Protein AF-A0A1H3L9K5-F1 (afdb_monomer_lite)

Organism: NCBI:txid415015

Foldseek 3Di:
DDPVVVVVVVVVVVVVVVVVVLVVVLVVVLVVLVVVQCVVQPPNRALLSSLVSLLVQLVVLLVVLVVLVVVLVVLVVVCVVCVPPDDPVVSVVSSVVSPVSSVSSNVSSVVSNVSSVVSVVVRVVD

Radius of gyration: 19.98 Å; chains: 1; bounding box: 58×25×57 Å

Secondary structure (DSSP, 8-state):
--HHHHHHHHHHHHHHHHHHHHHHHHHHHHHHHHHHHHHHHGGG--HHHHHHHHHHHHHHHHHHHHHHHHHHHHHHHHHHH-GGGS-HHHHHHHHHHHHHHHHHHHHHHHHHHHHHHHHHHHHHH-

Structure (mmCIF, N/CA/C/O backbone):
data_AF-A0A1H3L9K5-F1
#
_entry.id   AF-A0A1H3L9K5-F1
#
loop_
_atom_site.group_PDB
_atom_site.id
_atom_site.type_symbol
_atom_site.label_atom_id
_atom_site.label_alt_id
_atom_site.label_comp_id
_atom_site.label_asym_id
_atom_site.label_entity_id
_atom_site.label_seq_id
_atom_site.pdbx_PDB_ins_code
_atom_site.Cartn_x
_atom_site.Cartn_y
_atom_site.Cartn_z
_atom_site.occupancy
_atom_site.B_iso_or_equiv
_atom_site.auth_seq_id
_atom_site.auth_comp_id
_atom_site.auth_asym_id
_atom_site.auth_atom_id
_atom_site.pdbx_PDB_model_num
ATOM 1 N N . MET A 1 1 ? 40.902 -0.067 4.373 1.00 57.34 1 MET A N 1
ATOM 2 C CA 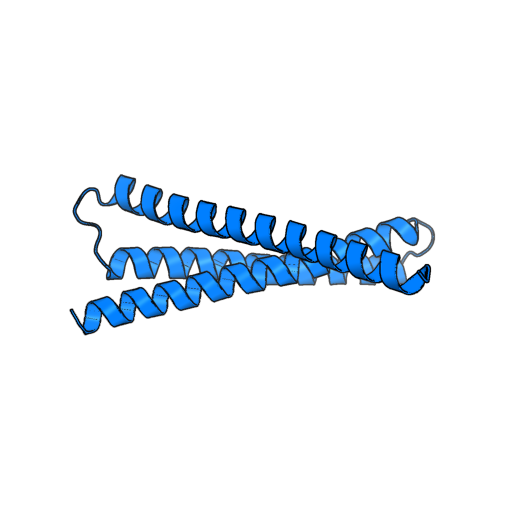. MET A 1 1 ? 39.437 -0.314 4.403 1.00 57.34 1 MET A CA 1
ATOM 3 C C . MET A 1 1 ? 38.935 -0.633 2.988 1.00 57.34 1 MET A C 1
ATOM 5 O O . MET A 1 1 ? 38.989 0.232 2.116 1.00 57.34 1 MET A O 1
ATOM 9 N N . SER A 1 2 ? 38.549 -1.889 2.729 1.00 61.12 2 SER A N 1
ATOM 10 C CA . SER A 1 2 ? 38.260 -2.422 1.379 1.00 61.12 2 SER A CA 1
ATOM 11 C C . SER A 1 2 ? 37.052 -1.745 0.708 1.00 61.12 2 SER A C 1
ATOM 13 O O . SER A 1 2 ? 36.038 -1.498 1.365 1.00 61.12 2 SER A O 1
ATOM 15 N N . LYS A 1 3 ? 37.125 -1.491 -0.614 1.00 63.03 3 LYS A N 1
ATOM 16 C CA . LYS A 1 3 ? 36.025 -0.946 -1.450 1.00 63.03 3 LYS A CA 1
ATOM 17 C C . LYS A 1 3 ? 34.693 -1.692 -1.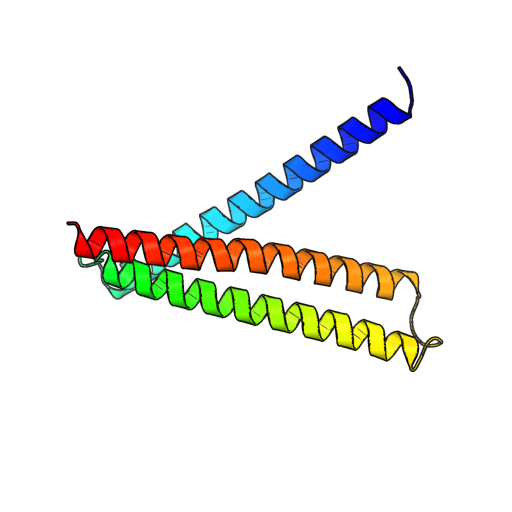239 1.00 63.03 3 LYS A C 1
ATOM 19 O O . LYS A 1 3 ? 33.633 -1.074 -1.296 1.00 63.03 3 LYS A O 1
ATOM 24 N N . LYS A 1 4 ? 34.746 -2.991 -0.916 1.00 63.75 4 LYS A N 1
ATOM 25 C CA . LYS A 1 4 ? 33.575 -3.836 -0.629 1.00 63.75 4 LYS A CA 1
ATOM 26 C C . LYS A 1 4 ? 32.817 -3.409 0.640 1.00 63.75 4 LYS A C 1
ATOM 28 O O . LYS A 1 4 ? 31.591 -3.434 0.643 1.00 63.75 4 LYS A O 1
ATOM 33 N N . HIS A 1 5 ? 33.519 -2.957 1.684 1.00 64.12 5 HIS A N 1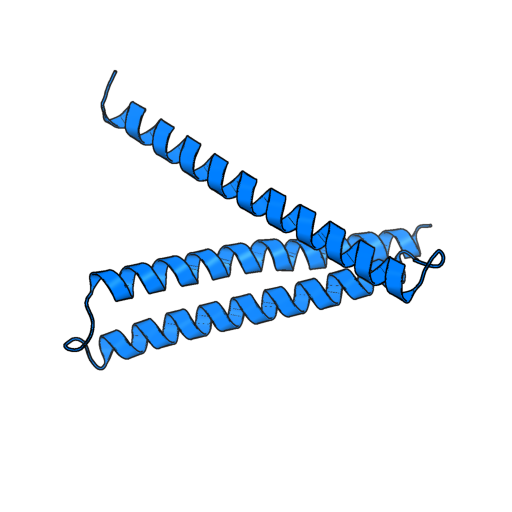
ATOM 34 C CA . HIS A 1 5 ? 32.901 -2.526 2.946 1.00 64.12 5 HIS A CA 1
ATOM 35 C C . HIS A 1 5 ? 32.206 -1.161 2.810 1.00 64.12 5 HIS A C 1
ATOM 37 O O . HIS A 1 5 ? 31.082 -0.992 3.276 1.00 64.12 5 HIS A O 1
ATOM 43 N N . ARG A 1 6 ? 32.824 -0.210 2.091 1.00 64.00 6 ARG A N 1
ATOM 44 C CA . ARG A 1 6 ? 32.224 1.111 1.804 1.00 64.00 6 ARG A CA 1
ATOM 45 C C . ARG A 1 6 ? 30.943 1.001 0.970 1.00 64.00 6 ARG A C 1
ATOM 47 O O . ARG A 1 6 ? 29.952 1.673 1.250 1.00 64.00 6 ARG A O 1
ATOM 54 N N . ASN A 1 7 ? 30.943 0.116 -0.027 1.00 69.81 7 ASN A N 1
ATOM 55 C CA . ASN A 1 7 ? 29.768 -0.105 -0.868 1.00 69.81 7 ASN A CA 1
ATOM 56 C C . ASN A 1 7 ? 28.591 -0.697 -0.064 1.00 69.81 7 ASN A C 1
ATOM 58 O O . ASN A 1 7 ? 27.448 -0.270 -0.213 1.00 69.81 7 ASN A O 1
ATOM 62 N N . ASN A 1 8 ? 28.874 -1.617 0.865 1.00 72.81 8 ASN A N 1
ATOM 63 C CA . ASN A 1 8 ? 27.843 -2.247 1.692 1.00 72.81 8 ASN A CA 1
ATOM 64 C C . ASN A 1 8 ? 27.177 -1.256 2.670 1.00 72.81 8 ASN A C 1
ATOM 66 O O . ASN A 1 8 ? 25.960 -1.286 2.860 1.00 72.81 8 ASN A O 1
ATOM 70 N N . GLU A 1 9 ? 27.943 -0.322 3.239 1.00 74.31 9 GLU A N 1
ATOM 71 C CA . GLU A 1 9 ? 27.392 0.745 4.090 1.00 74.31 9 GLU A CA 1
ATOM 72 C C . GLU A 1 9 ? 26.528 1.736 3.310 1.00 74.31 9 GLU A C 1
ATOM 74 O O . GLU A 1 9 ? 25.474 2.162 3.790 1.00 74.31 9 GLU A O 1
ATOM 79 N N . THR A 1 10 ? 26.915 2.037 2.071 1.00 74.69 10 THR A N 1
ATOM 80 C CA . THR A 1 10 ? 26.163 2.951 1.202 1.00 74.69 10 THR A CA 1
ATOM 81 C C . THR A 1 10 ? 24.812 2.340 0.815 1.00 74.69 10 THR A C 1
ATOM 83 O O . THR A 1 10 ? 23.778 3.007 0.893 1.00 74.69 10 THR A O 1
ATOM 86 N N . ILE A 1 11 ? 24.781 1.037 0.507 1.00 75.62 11 ILE A N 1
ATOM 87 C CA . ILE A 1 11 ? 23.541 0.283 0.254 1.00 75.62 11 ILE A CA 1
ATOM 88 C C . ILE A 1 11 ? 22.651 0.248 1.508 1.00 75.62 11 ILE A C 1
ATOM 90 O O . ILE A 1 11 ? 21.433 0.430 1.410 1.00 75.62 11 ILE A O 1
ATOM 94 N N . LYS A 1 12 ? 23.233 0.051 2.699 1.00 75.62 12 LYS A N 1
ATOM 95 C CA . LYS A 1 12 ? 22.493 0.032 3.973 1.00 75.62 12 LYS A CA 1
ATOM 96 C C . LYS A 1 12 ? 21.849 1.390 4.274 1.00 75.62 12 LYS A C 1
ATOM 98 O O . LYS A 1 12 ? 20.672 1.441 4.639 1.00 75.62 12 LYS A O 1
ATOM 103 N N . LEU A 1 13 ? 22.578 2.484 4.058 1.00 78.06 13 LEU A N 1
ATOM 104 C CA . LEU A 1 13 ? 22.065 3.850 4.198 1.00 78.06 13 LEU A CA 1
ATOM 105 C C . LEU A 1 13 ? 20.939 4.147 3.201 1.00 78.06 13 LEU A C 1
ATOM 107 O O . LEU A 1 13 ? 19.921 4.724 3.587 1.00 78.06 13 LEU A O 1
ATOM 111 N N . LEU A 1 14 ? 21.078 3.714 1.945 1.00 79.25 14 LEU A N 1
ATOM 112 C CA . LEU A 1 14 ? 20.048 3.892 0.920 1.00 79.25 14 LEU A CA 1
ATOM 113 C C . LEU A 1 14 ? 18.747 3.165 1.293 1.00 79.25 14 LEU A C 1
ATOM 115 O O . LEU A 1 14 ? 17.672 3.764 1.253 1.00 79.25 14 LEU A O 1
ATOM 119 N N . ARG A 1 15 ? 18.840 1.902 1.735 1.00 79.00 15 ARG A N 1
ATOM 120 C CA . ARG A 1 15 ? 17.682 1.130 2.223 1.00 79.00 15 ARG A CA 1
ATOM 121 C C . ARG A 1 15 ? 17.004 1.815 3.406 1.00 79.00 15 ARG A C 1
ATOM 123 O O . ARG A 1 15 ? 15.781 1.923 3.418 1.00 79.00 15 ARG A O 1
ATOM 130 N N . LYS A 1 16 ? 17.782 2.329 4.365 1.00 81.88 16 LYS A N 1
ATOM 131 C CA . LYS A 1 16 ? 17.248 3.057 5.526 1.00 81.88 16 LYS A CA 1
ATOM 132 C C . LYS A 1 16 ? 16.488 4.317 5.101 1.00 81.88 16 LYS A C 1
ATOM 134 O O . LYS A 1 16 ? 15.376 4.533 5.569 1.00 81.88 16 LYS A O 1
ATOM 139 N N . LYS A 1 17 ? 17.034 5.108 4.169 1.00 83.12 17 LYS A N 1
ATOM 140 C CA . LYS A 1 17 ? 16.349 6.293 3.617 1.00 83.12 17 LYS A CA 1
ATOM 141 C C . LYS A 1 17 ? 15.026 5.932 2.937 1.00 83.12 17 LYS A C 1
ATOM 143 O O . LYS A 1 17 ? 14.038 6.633 3.129 1.00 83.12 17 LYS A O 1
ATOM 148 N N . ILE A 1 18 ? 14.994 4.842 2.169 1.00 83.94 18 ILE A N 1
ATOM 149 C CA . ILE A 1 18 ? 13.772 4.363 1.505 1.00 83.94 18 ILE A CA 1
ATOM 150 C C . ILE A 1 18 ? 12.721 3.935 2.537 1.00 83.94 18 ILE A C 1
ATOM 152 O O . ILE A 1 18 ? 11.570 4.347 2.430 1.00 83.94 18 ILE A O 1
ATOM 156 N N . LEU A 1 19 ? 13.115 3.172 3.560 1.00 82.31 19 LEU A N 1
ATOM 157 C CA . LEU A 1 19 ? 12.208 2.748 4.632 1.00 82.31 19 LEU A CA 1
ATOM 158 C C . LEU A 1 19 ? 11.610 3.939 5.388 1.00 82.31 19 LEU A C 1
ATOM 160 O O . LEU A 1 19 ? 10.408 3.956 5.627 1.00 82.31 19 LEU A O 1
ATOM 164 N N . ILE A 1 20 ? 12.419 4.957 5.699 1.00 85.06 20 ILE A N 1
ATOM 165 C CA . ILE A 1 20 ? 11.939 6.187 6.348 1.00 85.06 20 ILE A CA 1
ATOM 166 C C . ILE A 1 20 ? 10.887 6.882 5.478 1.00 85.06 20 ILE A C 1
ATOM 168 O O . ILE A 1 20 ? 9.837 7.265 5.983 1.00 85.06 20 ILE A O 1
ATOM 172 N N . LYS A 1 21 ? 11.121 7.002 4.165 1.00 83.88 21 LYS A N 1
ATOM 173 C CA . LYS A 1 21 ? 10.133 7.594 3.251 1.00 83.88 21 LYS A CA 1
ATOM 174 C C . LYS A 1 21 ? 8.821 6.808 3.241 1.00 83.88 21 LYS A C 1
ATOM 176 O O . LYS A 1 21 ? 7.760 7.416 3.312 1.00 83.88 21 LYS A O 1
ATOM 181 N N . ILE A 1 22 ? 8.888 5.476 3.195 1.00 81.94 22 ILE A N 1
ATOM 182 C CA . ILE A 1 22 ? 7.695 4.616 3.244 1.00 81.94 22 ILE A CA 1
ATOM 183 C C . ILE A 1 22 ? 6.946 4.803 4.570 1.00 81.94 22 ILE A C 1
ATOM 185 O O . ILE A 1 22 ? 5.723 4.927 4.565 1.00 81.94 22 ILE A O 1
ATOM 189 N N . ALA A 1 23 ? 7.662 4.882 5.694 1.00 81.12 23 ALA A N 1
ATOM 190 C CA . ALA A 1 23 ? 7.064 5.115 7.006 1.00 81.12 23 ALA A CA 1
ATOM 191 C C . ALA A 1 23 ? 6.354 6.476 7.083 1.00 81.12 23 ALA A C 1
ATOM 193 O O . ALA A 1 23 ? 5.218 6.536 7.542 1.00 81.12 23 ALA A O 1
ATOM 194 N N . ILE A 1 24 ? 6.972 7.546 6.567 1.00 87.50 24 ILE A N 1
ATOM 195 C CA . ILE A 1 24 ? 6.359 8.884 6.503 1.00 87.50 24 ILE A CA 1
ATOM 196 C C . ILE A 1 24 ? 5.080 8.857 5.658 1.00 87.50 24 ILE A C 1
ATOM 198 O O . ILE A 1 24 ? 4.057 9.380 6.086 1.00 87.50 24 ILE A O 1
ATOM 202 N N . VAL A 1 25 ? 5.109 8.212 4.486 1.00 84.50 25 VAL A N 1
ATOM 203 C CA . VAL A 1 25 ? 3.919 8.071 3.626 1.00 84.50 25 VAL A CA 1
ATOM 204 C C . VAL A 1 25 ? 2.817 7.280 4.333 1.00 84.50 25 VAL A C 1
ATOM 206 O O . VAL A 1 25 ? 1.647 7.642 4.248 1.00 84.50 25 VAL A O 1
ATOM 209 N N . THR A 1 26 ? 3.183 6.230 5.066 1.00 82.69 26 THR A N 1
ATOM 210 C CA . THR A 1 26 ? 2.226 5.415 5.827 1.00 82.69 26 THR A CA 1
ATOM 211 C C . THR A 1 26 ? 1.593 6.223 6.962 1.00 82.69 26 THR A C 1
ATOM 213 O O . THR A 1 26 ? 0.376 6.208 7.112 1.00 82.69 26 THR A O 1
ATOM 216 N N . LEU A 1 27 ? 2.392 6.988 7.714 1.00 86.50 27 LEU A N 1
ATOM 217 C CA . LEU A 1 27 ? 1.906 7.901 8.755 1.00 86.50 27 LEU A CA 1
ATOM 218 C C . LEU A 1 27 ? 0.982 8.982 8.186 1.00 86.50 27 LEU A C 1
ATOM 220 O O . LEU A 1 27 ? -0.057 9.270 8.774 1.00 86.50 27 LEU A O 1
ATOM 224 N N . ALA A 1 28 ? 1.326 9.547 7.027 1.00 87.75 28 ALA A N 1
ATOM 225 C CA . ALA A 1 28 ? 0.479 10.520 6.348 1.00 87.75 28 ALA A CA 1
ATOM 226 C C . ALA A 1 28 ? -0.872 9.908 5.940 1.00 87.75 28 ALA A C 1
ATOM 228 O O . ALA A 1 28 ? -1.909 10.522 6.175 1.00 87.75 28 ALA A O 1
ATOM 229 N N . LEU A 1 29 ? -0.880 8.686 5.394 1.00 85.06 29 LEU A N 1
ATOM 230 C CA . LEU A 1 29 ? -2.114 7.966 5.052 1.00 85.06 29 LEU A CA 1
ATOM 231 C C . LEU A 1 29 ? -2.999 7.720 6.276 1.00 85.06 29 LEU A C 1
ATOM 233 O O . LEU A 1 29 ? -4.197 7.983 6.214 1.00 85.06 29 LEU A O 1
ATOM 237 N N . ILE A 1 30 ? -2.409 7.277 7.388 1.00 85.44 30 ILE A N 1
ATOM 238 C CA . ILE A 1 30 ? -3.112 7.109 8.667 1.00 85.44 30 ILE A CA 1
ATOM 239 C C . ILE A 1 30 ? -3.754 8.440 9.090 1.00 85.44 30 ILE A C 1
ATOM 241 O O . ILE A 1 30 ? -4.951 8.489 9.372 1.00 85.44 30 ILE A O 1
ATOM 245 N N . GLY A 1 31 ? -2.995 9.539 9.058 1.00 84.50 31 GLY A N 1
ATOM 246 C CA . GLY A 1 31 ? -3.512 10.872 9.380 1.00 84.50 31 GLY A CA 1
ATOM 247 C C . GLY A 1 31 ? -4.678 11.305 8.484 1.00 84.50 31 GLY A C 1
ATOM 248 O O . GLY A 1 31 ? -5.665 11.839 8.985 1.00 84.50 31 GLY A O 1
ATOM 249 N N . ILE A 1 32 ? -4.607 11.027 7.178 1.00 88.81 32 ILE A N 1
ATOM 250 C CA . ILE A 1 32 ? -5.685 11.334 6.225 1.00 88.81 32 ILE A CA 1
ATOM 251 C C . ILE A 1 32 ? -6.946 10.528 6.547 1.00 88.81 32 ILE A C 1
ATOM 253 O O . ILE A 1 32 ? -8.035 11.096 6.549 1.00 88.81 32 ILE A O 1
ATOM 257 N N . VAL A 1 33 ? -6.822 9.235 6.855 1.00 86.75 33 VAL A N 1
ATOM 258 C CA . VAL A 1 33 ? -7.970 8.391 7.226 1.00 86.75 33 VAL A CA 1
ATOM 259 C C . VAL A 1 33 ? -8.676 8.941 8.464 1.00 86.75 33 VAL A C 1
ATOM 261 O O . VAL A 1 33 ? -9.896 9.108 8.450 1.00 86.75 33 VAL A O 1
ATOM 264 N N . PHE A 1 34 ? -7.915 9.299 9.501 1.00 84.56 34 PHE A N 1
ATOM 265 C CA . PHE A 1 34 ? -8.467 9.937 10.698 1.00 84.56 34 PHE A CA 1
ATOM 266 C C . PHE A 1 34 ? -9.140 11.274 10.389 1.00 84.56 34 PHE A C 1
ATOM 268 O O . PHE A 1 34 ? -10.243 11.524 10.870 1.00 84.56 34 PHE A O 1
ATOM 275 N N . LEU A 1 35 ? -8.508 12.118 9.570 1.00 88.12 35 LEU A N 1
ATOM 276 C CA . LEU A 1 35 ? -9.062 13.412 9.183 1.00 88.12 35 LEU A CA 1
ATOM 277 C C . LEU A 1 35 ? -10.394 13.246 8.439 1.00 88.12 35 LEU A C 1
ATOM 279 O O . LEU A 1 35 ? -11.363 13.926 8.761 1.00 88.12 35 LEU A O 1
ATOM 283 N N . VAL A 1 36 ? -10.467 12.319 7.481 1.00 88.62 36 VAL A N 1
ATOM 284 C CA . VAL A 1 36 ? -11.691 12.031 6.717 1.00 88.62 36 VAL A CA 1
ATOM 285 C C . VAL A 1 36 ? -12.797 11.510 7.634 1.00 88.62 36 VAL A C 1
ATOM 287 O O . VAL A 1 36 ? -13.930 11.992 7.558 1.00 88.62 36 VAL A O 1
ATOM 290 N N . ALA A 1 37 ? -12.476 10.577 8.534 1.00 85.81 37 ALA A N 1
ATOM 291 C CA . ALA A 1 37 ? -13.433 10.069 9.512 1.00 85.81 37 ALA A CA 1
ATOM 292 C C . ALA A 1 37 ? -13.954 11.192 10.426 1.00 85.81 37 ALA A C 1
ATOM 294 O O . ALA A 1 37 ? -15.160 11.285 10.655 1.00 85.81 37 ALA A O 1
ATOM 295 N N . PHE A 1 38 ? -13.071 12.085 10.882 1.00 86.44 38 PHE A N 1
ATOM 296 C CA . PHE A 1 38 ? -13.428 13.222 11.730 1.00 86.44 38 PHE A CA 1
ATOM 297 C C . PHE A 1 38 ? -14.273 14.270 10.996 1.00 86.44 38 PHE A C 1
ATOM 299 O O . PHE A 1 38 ? -15.252 14.754 11.552 1.00 86.44 38 PHE A O 1
ATOM 306 N N . ILE A 1 39 ? -13.959 14.596 9.739 1.00 88.50 39 ILE A N 1
ATOM 307 C CA . ILE A 1 39 ? -14.765 15.532 8.937 1.00 88.50 39 ILE A CA 1
ATOM 308 C C . ILE A 1 39 ? -16.190 14.995 8.758 1.00 88.50 39 ILE A C 1
ATOM 310 O O . ILE A 1 39 ? -17.148 15.761 8.837 1.00 88.50 39 ILE A O 1
ATOM 314 N N . LYS A 1 40 ? -16.345 13.685 8.532 1.00 87.25 40 LYS A N 1
ATOM 315 C CA . LYS A 1 40 ? -17.653 13.090 8.229 1.00 87.25 40 LYS A CA 1
ATOM 316 C C . LYS A 1 40 ? -18.487 12.759 9.471 1.00 87.25 40 LYS A C 1
ATOM 318 O O . LYS A 1 40 ? -19.705 12.879 9.421 1.00 87.25 40 LYS A O 1
ATOM 323 N N . HIS A 1 41 ? -17.854 12.327 10.562 1.00 83.44 41 HIS A N 1
ATOM 324 C CA . HIS A 1 41 ? -18.543 11.843 11.769 1.00 83.44 41 HIS A CA 1
ATOM 325 C C . HIS A 1 41 ? -18.311 12.724 13.011 1.00 83.44 41 HIS A C 1
ATOM 327 O O . HIS A 1 41 ? -18.881 12.473 14.074 1.00 83.44 41 HIS A O 1
ATOM 333 N N . GLY A 1 42 ? -17.499 13.780 12.903 1.00 81.62 42 GLY A N 1
ATOM 334 C CA . GLY A 1 42 ? -17.236 14.730 13.981 1.00 81.62 42 GLY A CA 1
ATOM 335 C C . GLY A 1 42 ? -16.656 14.059 15.227 1.00 81.62 42 GLY A C 1
ATOM 336 O O . GLY A 1 42 ? -15.697 13.297 15.160 1.00 81.62 42 GLY A O 1
ATOM 337 N N . LYS A 1 43 ? -17.259 14.332 16.390 1.00 76.56 43 LYS A N 1
ATOM 338 C CA . LYS A 1 43 ? -16.860 13.735 17.678 1.00 76.56 43 LYS A CA 1
ATOM 339 C C . LYS A 1 43 ? -17.374 12.302 17.886 1.00 76.56 43 LYS A C 1
ATOM 341 O O . LYS A 1 43 ? -17.000 11.681 18.872 1.00 76.56 43 LYS A O 1
ATOM 346 N N . GLN A 1 44 ? -18.212 11.776 16.990 1.00 80.62 44 GLN A N 1
ATOM 347 C CA . GLN A 1 44 ? -18.820 10.441 17.106 1.00 80.62 44 GLN A CA 1
ATOM 348 C C . GLN A 1 44 ? -18.005 9.350 16.390 1.00 80.62 44 GLN A C 1
ATOM 350 O O . GLN A 1 44 ? -18.543 8.318 15.995 1.00 80.62 44 GLN A O 1
ATOM 355 N N . VAL A 1 45 ? -16.703 9.569 16.188 1.00 81.12 45 VAL A N 1
ATOM 356 C CA . VAL A 1 45 ? -15.823 8.566 15.581 1.00 81.12 45 VAL A CA 1
ATOM 357 C C . VAL A 1 45 ? -15.685 7.385 16.540 1.00 81.12 45 VAL A C 1
ATOM 359 O O . VAL A 1 45 ? -15.063 7.495 17.593 1.00 81.12 45 VAL A O 1
ATOM 362 N N . SER A 1 46 ? -16.270 6.251 16.162 1.00 85.81 46 SER A N 1
ATOM 363 C CA . SER A 1 46 ? -16.134 4.986 16.879 1.00 85.81 46 SER A CA 1
ATOM 364 C C . SER A 1 46 ? -15.038 4.115 16.263 1.00 85.81 46 SER A C 1
ATOM 366 O O . SER A 1 46 ? -14.625 4.306 15.114 1.00 85.81 46 SER A O 1
ATOM 368 N N . SER A 1 47 ? -14.585 3.117 17.025 1.00 84.81 47 SER A N 1
ATOM 369 C CA . SER A 1 47 ? -13.591 2.147 16.554 1.00 84.81 47 SER A CA 1
ATOM 370 C C . SER A 1 47 ? -14.081 1.357 15.329 1.00 84.81 47 SER A C 1
ATOM 372 O O . SER A 1 47 ? -13.299 1.082 14.424 1.00 84.81 47 SER A O 1
ATOM 374 N N . VAL A 1 48 ? -15.390 1.079 15.230 1.00 88.31 48 VAL A N 1
ATOM 375 C CA . VAL A 1 48 ? -15.998 0.426 14.051 1.00 88.31 48 VAL A CA 1
ATOM 376 C C . VAL A 1 48 ? -15.834 1.282 12.801 1.00 88.31 48 VAL A C 1
ATOM 378 O O . VAL A 1 48 ? -15.368 0.796 11.777 1.00 88.31 48 VAL A O 1
ATOM 381 N N . ILE A 1 49 ? -16.146 2.577 12.903 1.00 89.19 49 ILE A N 1
ATOM 382 C CA . ILE A 1 49 ? -16.041 3.507 11.775 1.00 89.19 49 ILE A CA 1
ATOM 383 C C . ILE A 1 49 ? -14.592 3.570 11.281 1.00 89.19 49 ILE A C 1
ATOM 385 O O . ILE A 1 49 ? -14.342 3.470 10.082 1.00 89.19 49 ILE A O 1
ATOM 389 N N . LEU A 1 50 ? -13.624 3.699 12.196 1.00 87.75 50 LEU A N 1
ATOM 390 C CA . LEU A 1 50 ? -12.203 3.684 11.838 1.00 87.75 50 LEU A CA 1
ATOM 391 C C . LEU A 1 50 ? -11.808 2.372 11.161 1.00 87.75 50 LEU A C 1
ATOM 393 O O . LEU A 1 50 ? -11.123 2.412 10.139 1.00 87.75 50 LEU A O 1
ATOM 397 N N . SER A 1 51 ? -12.265 1.234 11.689 1.00 91.12 51 SER A N 1
ATOM 398 C CA . SER A 1 51 ? -12.007 -0.069 11.082 1.00 91.12 51 SER A CA 1
ATOM 399 C C . SER A 1 51 ? -12.476 -0.128 9.630 1.00 91.12 51 SER A C 1
ATOM 401 O O . SER A 1 51 ? -11.676 -0.472 8.758 1.00 91.12 51 SER A O 1
ATOM 403 N N . ASP A 1 52 ? -13.710 0.292 9.350 1.00 91.50 52 ASP A N 1
ATOM 404 C CA . ASP A 1 52 ? -14.266 0.279 7.996 1.00 91.50 52 ASP A CA 1
ATOM 405 C C . ASP A 1 52 ? -13.456 1.161 7.036 1.00 91.50 52 ASP A C 1
ATOM 407 O O . ASP A 1 52 ? -13.131 0.740 5.922 1.00 91.50 52 ASP A O 1
ATOM 411 N N . TYR A 1 53 ? -13.052 2.366 7.458 1.00 92.12 53 TYR A N 1
ATOM 412 C CA . TYR A 1 53 ? -12.214 3.228 6.617 1.00 92.12 53 TYR A CA 1
ATOM 413 C C . TYR A 1 53 ? -10.844 2.609 6.333 1.00 92.12 53 TYR A C 1
ATOM 415 O O . TYR A 1 53 ? -10.406 2.601 5.179 1.00 92.12 53 TYR A O 1
ATOM 423 N N . TYR A 1 54 ? -10.170 2.072 7.354 1.00 92.19 54 TYR A N 1
ATOM 424 C CA . TYR A 1 54 ? -8.884 1.396 7.172 1.00 92.19 54 TYR A CA 1
ATOM 425 C C . TYR A 1 54 ? -9.015 0.155 6.283 1.00 92.19 54 TYR A C 1
ATOM 427 O O . TYR A 1 54 ? -8.143 -0.091 5.445 1.00 92.19 54 TYR A O 1
ATOM 435 N N . PHE A 1 55 ? -10.119 -0.583 6.393 1.00 93.25 55 PHE A N 1
ATOM 436 C CA . PHE A 1 55 ? -10.407 -1.736 5.548 1.00 93.25 55 PHE A CA 1
ATOM 437 C C . PHE A 1 55 ? -10.575 -1.337 4.079 1.00 93.25 55 PHE A C 1
ATOM 439 O O . PHE A 1 55 ? -9.934 -1.911 3.191 1.00 93.25 55 PHE A O 1
ATOM 446 N N . VAL A 1 56 ? -11.394 -0.316 3.811 1.00 93.12 56 VAL A N 1
ATOM 447 C CA . VAL A 1 56 ? -11.643 0.191 2.455 1.00 93.12 56 VAL A CA 1
ATOM 448 C C . VAL A 1 56 ? -10.354 0.725 1.836 1.00 93.12 56 VAL A C 1
ATOM 450 O O . VAL A 1 56 ? -9.995 0.332 0.723 1.00 93.12 56 VAL A O 1
ATOM 453 N N . VAL A 1 57 ? -9.610 1.566 2.558 1.00 91.81 57 VAL A N 1
ATOM 454 C CA . VAL A 1 57 ? -8.339 2.123 2.072 1.00 91.81 57 VAL A CA 1
ATOM 455 C C . VAL A 1 57 ? -7.315 1.016 1.826 1.00 91.81 57 VAL A C 1
ATOM 457 O O . VAL A 1 57 ? -6.683 0.993 0.767 1.00 91.81 57 VAL A O 1
ATOM 460 N N . GLY A 1 58 ? -7.194 0.054 2.744 1.00 92.56 58 GLY A N 1
ATOM 461 C CA . GLY A 1 58 ? -6.330 -1.112 2.570 1.00 92.56 58 GLY A CA 1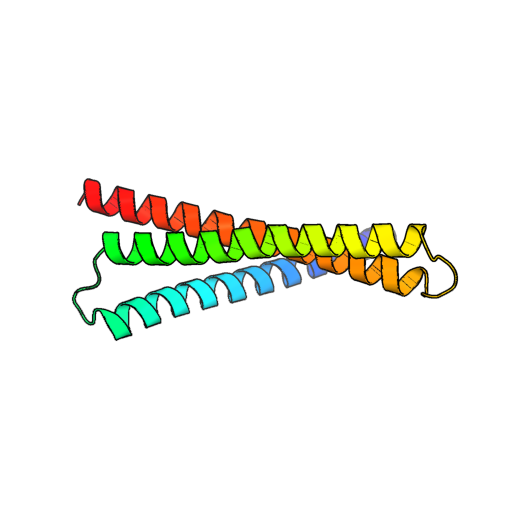
ATOM 462 C C . GLY A 1 58 ? -6.675 -1.906 1.310 1.00 92.56 58 GLY A C 1
ATOM 463 O O . GLY A 1 58 ? -5.788 -2.219 0.514 1.00 92.56 58 GLY A O 1
ATOM 464 N N . THR A 1 59 ? -7.962 -2.151 1.071 1.00 93.31 59 THR A N 1
ATOM 465 C CA . THR A 1 59 ? -8.456 -2.895 -0.098 1.00 93.31 59 THR A CA 1
ATOM 466 C C . THR A 1 59 ? -8.185 -2.160 -1.413 1.00 93.31 59 THR A C 1
ATOM 468 O O . THR A 1 59 ? -7.738 -2.777 -2.386 1.00 93.31 59 THR A O 1
ATOM 471 N N . ILE A 1 60 ? -8.381 -0.838 -1.453 1.00 93.62 60 ILE A N 1
ATOM 472 C CA . ILE A 1 60 ? -8.068 -0.009 -2.630 1.00 93.62 60 ILE A CA 1
ATOM 473 C C . ILE A 1 60 ? -6.567 -0.062 -2.936 1.00 93.62 60 ILE A C 1
ATOM 475 O O . ILE A 1 60 ? -6.171 -0.275 -4.084 1.00 93.62 60 ILE A O 1
ATOM 479 N N . ILE A 1 61 ? -5.719 0.074 -1.914 1.00 92.69 61 ILE A N 1
ATOM 480 C CA . ILE A 1 61 ? -4.260 0.029 -2.072 1.00 92.69 61 ILE A CA 1
ATOM 481 C C . ILE A 1 61 ? -3.802 -1.354 -2.562 1.00 92.69 61 ILE A C 1
ATOM 483 O O . ILE A 1 61 ? -2.976 -1.442 -3.477 1.00 92.69 61 ILE A O 1
ATOM 487 N N . LEU A 1 62 ? -4.355 -2.437 -2.006 1.00 93.31 62 LEU A N 1
ATOM 488 C CA . LEU A 1 62 ? -4.069 -3.802 -2.458 1.00 93.31 62 LEU A CA 1
ATOM 489 C C . LEU A 1 62 ? -4.501 -4.013 -3.911 1.00 93.31 62 LEU A C 1
ATOM 491 O O . LEU A 1 62 ? -3.718 -4.539 -4.704 1.00 93.31 62 LEU A O 1
ATOM 495 N N . SER A 1 63 ? -5.683 -3.532 -4.292 1.00 93.00 63 SER A N 1
ATOM 496 C CA . SER A 1 63 ? -6.164 -3.580 -5.680 1.00 93.00 63 SER A CA 1
ATOM 497 C C . SER A 1 63 ? -5.221 -2.821 -6.620 1.00 93.00 63 SER A C 1
ATOM 499 O O . SER A 1 63 ? -4.811 -3.345 -7.658 1.00 93.00 63 SER A O 1
ATOM 501 N N . GLY A 1 64 ? -4.764 -1.635 -6.209 1.00 90.81 64 GLY A N 1
ATOM 502 C CA . GLY A 1 64 ? -3.735 -0.873 -6.919 1.00 90.81 64 GLY A CA 1
ATOM 503 C C . GLY A 1 64 ? -2.421 -1.646 -7.077 1.00 90.81 64 GLY A C 1
ATOM 504 O O . GLY A 1 64 ? -1.812 -1.614 -8.146 1.00 90.81 64 GLY A O 1
ATOM 505 N N . SER A 1 65 ? -2.001 -2.406 -6.060 1.00 92.38 65 SER A N 1
ATOM 506 C CA . SER A 1 65 ? -0.799 -3.248 -6.146 1.00 92.38 65 SER A CA 1
ATOM 507 C C . SER A 1 65 ? -0.926 -4.338 -7.221 1.00 92.38 65 SER A C 1
ATOM 509 O O . SER A 1 65 ? 0.021 -4.582 -7.975 1.00 92.38 65 SER A O 1
ATOM 511 N N . VAL A 1 66 ? -2.109 -4.946 -7.357 1.00 92.31 66 VAL A N 1
ATOM 512 C CA . VAL A 1 66 ? -2.389 -5.952 -8.391 1.00 92.31 66 VAL A CA 1
ATOM 513 C C . VAL A 1 66 ? -2.333 -5.316 -9.778 1.00 92.31 66 VAL A C 1
ATOM 515 O O . VAL A 1 66 ? -1.678 -5.862 -10.668 1.00 92.31 66 VAL A O 1
ATOM 518 N N . LEU A 1 67 ? -2.922 -4.130 -9.951 1.00 91.69 67 LEU A N 1
ATOM 519 C CA . LEU A 1 67 ? -2.850 -3.384 -11.210 1.00 91.69 67 LEU A CA 1
ATOM 520 C C . LEU A 1 67 ? -1.401 -3.079 -11.607 1.00 91.69 67 LEU A C 1
ATOM 522 O O . LEU A 1 67 ? -1.011 -3.338 -12.744 1.00 91.69 67 LEU A O 1
ATOM 526 N N . MET A 1 68 ? -0.565 -2.619 -10.671 1.00 90.12 68 MET A N 1
ATOM 527 C CA . MET A 1 68 ? 0.860 -2.363 -10.936 1.00 90.12 68 MET A CA 1
ATOM 528 C C . MET A 1 68 ? 1.602 -3.623 -11.396 1.00 90.12 68 MET A C 1
ATOM 530 O O . MET A 1 68 ? 2.446 -3.562 -12.297 1.00 90.12 68 MET A O 1
ATOM 534 N N . ARG A 1 69 ? 1.256 -4.787 -10.835 1.00 89.19 69 ARG A N 1
ATOM 535 C CA . ARG A 1 69 ? 1.805 -6.077 -11.268 1.00 89.19 69 ARG A CA 1
ATOM 536 C C . ARG A 1 69 ? 1.355 -6.449 -12.681 1.00 89.19 69 ARG A C 1
ATOM 538 O O . ARG A 1 69 ? 2.181 -6.930 -13.460 1.00 89.19 69 ARG A O 1
ATOM 545 N N . ILE A 1 70 ? 0.090 -6.205 -13.022 1.00 90.75 70 ILE A N 1
ATOM 546 C CA . ILE A 1 70 ? -0.449 -6.422 -14.373 1.00 90.75 70 ILE A CA 1
ATOM 547 C C . ILE A 1 70 ? 0.267 -5.510 -15.375 1.00 90.75 70 ILE A C 1
ATOM 549 O O . ILE A 1 70 ? 0.754 -5.998 -16.394 1.00 90.75 70 ILE A O 1
ATOM 553 N N . PHE A 1 71 ? 0.442 -4.222 -15.067 1.00 88.25 71 PHE A N 1
ATOM 554 C CA . PHE A 1 71 ? 1.201 -3.300 -15.918 1.00 88.25 71 PHE A CA 1
ATOM 555 C C . PHE A 1 71 ? 2.652 -3.750 -16.117 1.00 88.25 71 PHE A C 1
ATOM 557 O O . PHE A 1 71 ? 3.147 -3.748 -17.245 1.00 88.25 71 PHE A O 1
ATOM 564 N N . ALA A 1 72 ? 3.326 -4.214 -15.060 1.00 86.50 72 ALA A N 1
ATOM 565 C CA . ALA A 1 72 ? 4.686 -4.744 -15.173 1.00 86.50 72 ALA A CA 1
ATOM 566 C C . ALA A 1 72 ? 4.759 -5.963 -16.107 1.00 86.50 72 ALA A C 1
ATOM 568 O O . ALA A 1 72 ? 5.746 -6.144 -16.826 1.00 86.50 72 ALA A O 1
ATOM 569 N N . TRP A 1 73 ? 3.724 -6.806 -16.095 1.00 87.94 73 TRP A N 1
ATOM 570 C CA . TRP A 1 73 ? 3.609 -7.946 -16.997 1.00 87.94 73 TRP A CA 1
ATOM 571 C C . TRP A 1 73 ? 3.324 -7.514 -18.440 1.00 87.94 73 TRP A C 1
ATOM 573 O O . TRP A 1 73 ? 3.973 -8.022 -19.353 1.00 87.94 73 TRP A O 1
ATOM 583 N N . LEU A 1 74 ? 2.443 -6.533 -18.655 1.00 86.81 74 LEU A N 1
ATOM 584 C CA . LEU A 1 74 ? 2.146 -5.986 -19.983 1.00 86.81 74 LEU A CA 1
ATOM 585 C C . LEU A 1 74 ? 3.378 -5.351 -20.636 1.00 86.81 74 LEU A C 1
ATOM 587 O O . LEU A 1 74 ? 3.645 -5.621 -21.806 1.00 86.81 74 LEU A O 1
ATOM 591 N N . ILE A 1 75 ? 4.165 -4.570 -19.888 1.00 84.25 75 ILE A N 1
ATOM 592 C CA . ILE A 1 75 ? 5.424 -3.992 -20.388 1.00 84.25 75 ILE A CA 1
ATOM 593 C C . ILE A 1 75 ? 6.396 -5.103 -20.787 1.00 84.25 75 ILE A C 1
ATOM 595 O O . ILE A 1 75 ? 6.977 -5.061 -21.869 1.00 84.25 75 ILE A O 1
ATOM 599 N N . HIS A 1 76 ? 6.533 -6.131 -19.947 1.00 82.44 76 HIS A N 1
ATOM 600 C CA . HIS A 1 76 ? 7.409 -7.260 -20.242 1.00 82.44 76 HIS A CA 1
ATOM 601 C C . HIS A 1 76 ? 6.966 -8.025 -21.497 1.00 82.44 76 HIS A C 1
ATOM 603 O O . HIS A 1 76 ? 7.790 -8.310 -22.363 1.00 82.44 76 HIS A O 1
ATOM 609 N N . LYS A 1 77 ? 5.666 -8.312 -21.625 1.00 83.12 77 LYS A N 1
ATOM 610 C CA . LYS A 1 77 ? 5.102 -9.003 -22.789 1.00 83.12 77 LYS A CA 1
ATOM 611 C C . LYS A 1 77 ? 5.257 -8.173 -24.065 1.00 83.12 77 LYS A C 1
ATOM 613 O O . LYS A 1 77 ? 5.617 -8.717 -25.103 1.00 83.12 77 LYS A O 1
ATOM 618 N N . ARG A 1 78 ? 5.040 -6.855 -23.992 1.00 79.69 78 ARG A N 1
ATOM 619 C CA . ARG A 1 78 ? 5.215 -5.939 -25.130 1.00 79.69 78 ARG A CA 1
ATOM 620 C C . ARG A 1 78 ? 6.665 -5.885 -25.607 1.00 79.69 78 ARG A C 1
ATOM 622 O O . ARG A 1 78 ? 6.881 -5.881 -26.813 1.00 79.69 78 ARG A O 1
ATOM 629 N N . PHE A 1 79 ? 7.629 -5.883 -24.686 1.00 77.88 79 PHE A N 1
ATOM 630 C CA . PHE A 1 79 ? 9.052 -5.929 -25.027 1.00 77.88 79 PHE A CA 1
ATOM 631 C C . PHE A 1 79 ? 9.419 -7.219 -25.773 1.00 77.88 79 PHE A C 1
ATOM 633 O O . PHE A 1 79 ? 10.047 -7.152 -26.822 1.00 77.88 79 PHE A O 1
ATOM 640 N N . ILE A 1 80 ? 8.944 -8.377 -25.296 1.00 72.75 80 ILE A N 1
ATOM 641 C CA . ILE A 1 80 ? 9.170 -9.671 -25.967 1.00 72.75 80 ILE A CA 1
ATOM 642 C C . ILE A 1 80 ? 8.585 -9.677 -27.390 1.00 72.75 80 ILE A C 1
ATOM 644 O O . ILE A 1 80 ? 9.198 -10.211 -28.306 1.00 72.75 80 ILE A O 1
ATOM 648 N N . LEU A 1 81 ? 7.405 -9.081 -27.586 1.00 76.06 81 LEU A N 1
ATOM 649 C CA . LEU A 1 81 ? 6.708 -9.090 -28.878 1.00 76.06 81 LEU A CA 1
ATOM 650 C C . LEU A 1 81 ? 7.238 -8.052 -29.885 1.00 76.06 81 LEU A C 1
ATOM 652 O O . LEU A 1 81 ? 7.046 -8.232 -31.085 1.00 76.06 81 LEU A O 1
ATOM 656 N N . LYS A 1 82 ? 7.847 -6.949 -29.427 1.00 73.38 82 LYS A N 1
ATOM 657 C CA . LYS A 1 82 ? 8.375 -5.867 -30.282 1.00 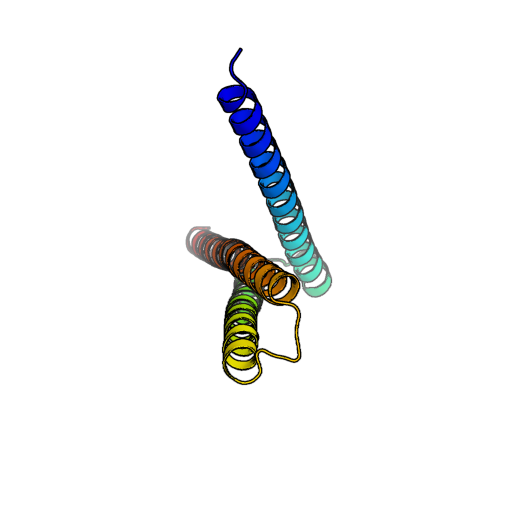73.38 82 LYS A CA 1
ATOM 658 C C . LYS A 1 82 ? 9.705 -5.318 -29.734 1.00 73.38 82 LYS A C 1
ATOM 660 O O . LYS A 1 82 ? 9.730 -4.185 -29.245 1.00 73.38 82 LYS A O 1
ATOM 665 N N . PRO A 1 83 ? 10.805 -6.086 -29.830 1.00 63.59 83 PRO A N 1
ATOM 666 C CA . PRO A 1 83 ? 12.086 -5.729 -29.216 1.00 63.59 83 PRO A CA 1
ATOM 667 C C . PRO A 1 83 ? 12.760 -4.493 -29.839 1.00 63.59 83 PRO A C 1
ATOM 669 O O . PRO A 1 83 ? 13.500 -3.802 -29.153 1.00 63.59 83 PRO A O 1
ATOM 672 N N . GLY A 1 84 ? 12.477 -4.160 -31.106 1.00 62.81 84 GLY A N 1
ATOM 673 C CA . GLY A 1 84 ? 13.160 -3.069 -31.822 1.00 62.81 84 GLY A CA 1
ATOM 674 C C . GLY A 1 84 ? 12.684 -1.640 -31.516 1.00 62.81 84 GLY A C 1
ATOM 675 O O . GLY A 1 84 ? 13.346 -0.693 -31.922 1.00 62.81 84 GLY A O 1
ATOM 676 N N . ASN A 1 85 ? 11.559 -1.456 -30.811 1.00 66.50 85 ASN A N 1
ATOM 677 C CA . ASN A 1 85 ? 10.941 -0.128 -30.641 1.00 66.50 85 ASN A CA 1
ATOM 678 C C . ASN A 1 85 ? 11.225 0.541 -29.287 1.00 66.50 85 ASN A C 1
ATOM 680 O O . ASN A 1 85 ? 10.763 1.658 -29.061 1.00 66.50 85 ASN A O 1
ATOM 684 N N . PHE A 1 86 ? 11.926 -0.127 -28.368 1.00 66.12 86 PHE A N 1
ATOM 685 C CA . PHE A 1 86 ? 12.155 0.380 -27.014 1.00 66.12 86 PHE A CA 1
ATOM 686 C C . PHE A 1 86 ? 13.575 0.081 -26.552 1.00 66.12 86 PHE A C 1
ATOM 688 O O . PHE A 1 86 ? 14.081 -1.012 -26.791 1.00 66.12 86 PHE A O 1
ATOM 695 N N . SER A 1 87 ? 14.194 1.023 -25.835 1.00 76.69 87 SER A N 1
ATOM 696 C CA . SER A 1 87 ? 15.485 0.758 -25.206 1.00 76.69 87 SER A CA 1
ATOM 697 C C . SER A 1 87 ? 15.326 -0.332 -24.131 1.00 76.69 87 SER A C 1
ATOM 699 O O . SER A 1 87 ? 14.397 -0.323 -23.308 1.00 76.69 87 SER A O 1
ATOM 701 N N . GLU A 1 88 ? 16.226 -1.312 -24.152 1.00 74.81 88 GLU A N 1
ATOM 702 C CA . GLU A 1 88 ? 16.255 -2.417 -23.187 1.00 74.81 88 GLU A CA 1
ATOM 703 C C . GLU A 1 88 ? 16.452 -1.895 -21.752 1.00 74.81 88 GLU A C 1
ATOM 705 O O . GLU A 1 88 ? 15.843 -2.381 -20.796 1.00 74.81 88 GLU A O 1
ATOM 710 N N . THR A 1 89 ? 17.225 -0.819 -21.606 1.00 80.88 89 THR A N 1
ATOM 711 C CA . THR A 1 89 ? 17.482 -0.154 -20.328 1.00 80.88 89 THR A CA 1
ATOM 712 C C . THR A 1 89 ? 16.234 0.495 -19.733 1.00 80.88 89 THR A C 1
ATOM 714 O O . THR A 1 89 ? 15.972 0.329 -18.539 1.00 80.88 89 THR A O 1
ATOM 717 N N . ASP A 1 90 ? 15.419 1.181 -20.537 1.00 79.06 90 ASP A N 1
ATOM 718 C CA . ASP A 1 90 ? 14.227 1.877 -20.033 1.00 79.06 90 ASP A CA 1
ATOM 719 C C . ASP A 1 90 ? 13.124 0.893 -19.649 1.00 79.06 90 ASP A C 1
ATOM 721 O O . ASP A 1 90 ? 12.468 1.044 -18.615 1.00 79.06 90 ASP A O 1
ATOM 725 N N . THR A 1 91 ? 12.952 -0.168 -20.438 1.00 80.50 91 THR A N 1
ATOM 726 C CA . THR A 1 91 ? 11.973 -1.223 -20.144 1.00 80.50 91 THR A CA 1
ATOM 727 C C . THR A 1 91 ? 12.351 -2.017 -18.895 1.00 80.50 91 THR A C 1
ATOM 729 O O . THR A 1 91 ? 11.481 -2.314 -18.064 1.00 80.50 91 THR A O 1
ATOM 732 N N . MET A 1 92 ? 13.641 -2.302 -18.696 1.00 82.31 92 MET A N 1
ATOM 733 C CA . MET A 1 92 ? 14.131 -2.937 -17.475 1.00 82.31 92 MET A CA 1
ATOM 734 C C . MET A 1 92 ? 13.942 -2.034 -16.247 1.00 82.31 92 MET A C 1
ATOM 736 O O . MET A 1 92 ? 13.443 -2.505 -15.217 1.00 82.31 92 MET A O 1
ATOM 740 N N . ASN A 1 93 ? 14.247 -0.738 -16.361 1.00 84.88 93 ASN A N 1
ATOM 741 C CA . ASN A 1 93 ? 14.038 0.241 -15.291 1.00 84.88 93 ASN A CA 1
ATOM 742 C C . ASN A 1 93 ? 12.556 0.392 -14.924 1.00 84.88 93 ASN A C 1
ATOM 744 O O . ASN A 1 93 ? 12.206 0.295 -13.745 1.00 84.88 93 ASN A O 1
ATOM 748 N N . ALA A 1 94 ? 11.668 0.533 -15.912 1.00 83.19 94 ALA A N 1
ATOM 749 C CA . ALA A 1 94 ? 10.224 0.619 -15.692 1.00 83.19 94 ALA A CA 1
ATOM 750 C C . ALA A 1 94 ? 9.682 -0.635 -14.987 1.00 83.19 94 ALA A C 1
ATOM 752 O O . ALA A 1 94 ? 8.904 -0.545 -14.033 1.00 83.19 94 ALA A O 1
ATOM 753 N N . ARG A 1 95 ? 10.144 -1.824 -15.391 1.00 84.25 95 ARG A N 1
ATOM 754 C CA . ARG A 1 95 ? 9.758 -3.091 -14.754 1.00 84.25 95 ARG A CA 1
ATOM 755 C C . ARG A 1 95 ? 10.241 -3.176 -13.307 1.00 84.25 95 ARG A C 1
ATOM 757 O O . ARG A 1 95 ? 9.491 -3.644 -12.447 1.00 84.25 95 ARG A O 1
ATOM 764 N N . MET A 1 96 ? 11.478 -2.763 -13.028 1.00 85.94 96 MET A N 1
ATOM 765 C CA . MET A 1 96 ? 12.012 -2.735 -11.662 1.00 85.94 96 MET A CA 1
ATOM 766 C C . MET A 1 96 ? 11.230 -1.765 -10.779 1.00 85.94 96 MET A C 1
ATOM 768 O O . MET A 1 96 ? 10.854 -2.133 -9.664 1.00 85.94 96 MET A O 1
ATOM 772 N N . LEU A 1 97 ? 10.915 -0.577 -11.296 1.00 84.94 97 LEU A N 1
ATOM 773 C CA . LEU A 1 97 ? 10.131 0.431 -10.593 1.00 84.94 97 LEU A CA 1
ATOM 774 C C . LEU A 1 97 ? 8.713 -0.068 -10.280 1.00 84.94 97 LEU A C 1
ATOM 776 O O . LEU A 1 97 ? 8.289 0.001 -9.130 1.00 84.94 97 LEU A O 1
ATOM 780 N N . LEU A 1 98 ? 8.009 -0.667 -11.245 1.00 87.44 98 LEU A N 1
ATOM 781 C CA . LEU A 1 98 ? 6.668 -1.220 -11.015 1.00 87.44 98 LEU A CA 1
ATOM 782 C C . LEU A 1 98 ? 6.669 -2.384 -10.020 1.00 87.44 98 LEU A C 1
ATOM 784 O O . LEU A 1 98 ? 5.790 -2.465 -9.161 1.00 87.44 98 LEU A O 1
ATOM 788 N N . LYS A 1 99 ? 7.669 -3.273 -10.080 1.00 86.88 99 LYS A N 1
ATOM 789 C CA . LYS A 1 99 ? 7.833 -4.343 -9.080 1.00 86.88 99 LYS A CA 1
ATOM 790 C C . LYS A 1 99 ? 8.091 -3.774 -7.685 1.00 86.88 99 LYS A C 1
ATOM 792 O O . LYS A 1 99 ? 7.573 -4.310 -6.707 1.00 86.88 99 LYS A O 1
ATOM 797 N N . PHE A 1 100 ? 8.888 -2.713 -7.588 1.00 86.81 100 PHE A N 1
ATOM 798 C CA . PHE A 1 100 ? 9.141 -2.026 -6.327 1.00 86.81 100 PHE A CA 1
ATOM 799 C C . PHE A 1 100 ? 7.863 -1.376 -5.780 1.00 86.81 100 PHE A C 1
ATOM 801 O O . PHE A 1 100 ? 7.492 -1.653 -4.642 1.00 86.81 100 PHE A O 1
ATOM 808 N N . LEU A 1 101 ? 7.140 -0.612 -6.605 1.00 86.56 101 LEU A N 1
ATOM 809 C CA . LEU A 1 101 ? 5.860 0.003 -6.240 1.00 86.56 101 LEU A CA 1
ATOM 810 C C . LEU A 1 101 ? 4.829 -1.037 -5.799 1.00 86.56 101 LEU A C 1
ATOM 812 O O . LEU A 1 101 ? 4.186 -0.854 -4.772 1.00 86.56 101 LEU A O 1
ATOM 816 N N . THR A 1 102 ? 4.731 -2.161 -6.514 1.00 90.88 102 THR A N 1
ATOM 817 C CA . THR A 1 102 ? 3.853 -3.282 -6.142 1.00 90.88 102 THR A CA 1
ATOM 818 C C . THR A 1 102 ? 4.142 -3.754 -4.719 1.00 90.88 102 THR A C 1
ATOM 820 O O . THR A 1 102 ? 3.220 -3.898 -3.922 1.00 90.88 102 THR A O 1
ATOM 823 N N . LYS A 1 103 ? 5.420 -3.965 -4.369 1.00 89.62 103 LYS A N 1
ATOM 824 C CA . LYS A 1 103 ? 5.807 -4.393 -3.016 1.00 89.62 103 LYS A CA 1
ATOM 825 C C . LYS A 1 103 ? 5.459 -3.347 -1.963 1.00 89.62 103 LYS A C 1
ATOM 827 O O . LYS A 1 103 ? 4.956 -3.712 -0.908 1.00 89.62 103 LYS A O 1
ATOM 832 N N . VAL A 1 104 ? 5.723 -2.070 -2.239 1.00 88.56 104 VAL A N 1
ATOM 833 C CA . VAL A 1 104 ? 5.423 -0.980 -1.299 1.00 88.56 104 VAL A CA 1
ATOM 834 C C . VAL A 1 104 ? 3.919 -0.882 -1.049 1.00 88.56 104 VAL A C 1
ATOM 836 O O . VAL A 1 104 ? 3.503 -0.889 0.105 1.00 88.56 104 VAL A O 1
ATOM 839 N N . LEU A 1 105 ? 3.106 -0.867 -2.108 1.00 89.94 105 LEU A N 1
ATOM 840 C CA . LEU A 1 105 ? 1.646 -0.836 -1.994 1.00 89.94 105 LEU A CA 1
ATOM 841 C C . LEU A 1 105 ? 1.122 -2.058 -1.240 1.00 89.94 105 LEU A C 1
ATOM 843 O O . LEU A 1 105 ? 0.270 -1.913 -0.375 1.00 89.94 105 LEU A O 1
ATOM 847 N N . LEU A 1 106 ? 1.667 -3.248 -1.497 1.00 91.88 106 LEU A N 1
ATOM 848 C CA . LEU A 1 106 ? 1.247 -4.462 -0.803 1.00 91.88 106 LEU A CA 1
ATOM 849 C C . LEU A 1 106 ? 1.534 -4.395 0.704 1.00 91.88 106 LEU A C 1
ATOM 851 O O . LEU A 1 106 ? 0.669 -4.751 1.501 1.00 91.88 106 LEU A O 1
ATOM 855 N N . ILE A 1 107 ? 2.706 -3.887 1.102 1.00 89.94 107 ILE A N 1
ATOM 856 C CA . ILE A 1 107 ? 3.056 -3.685 2.518 1.00 89.94 107 ILE A CA 1
ATOM 857 C C . ILE A 1 107 ? 2.090 -2.692 3.173 1.00 89.94 107 ILE A C 1
ATOM 859 O O . ILE A 1 107 ? 1.526 -2.991 4.223 1.00 89.94 107 ILE A O 1
ATOM 863 N N . ILE A 1 108 ? 1.867 -1.536 2.542 1.00 89.56 108 ILE A N 1
ATOM 864 C CA . ILE A 1 108 ? 0.989 -0.488 3.080 1.00 89.56 108 ILE A CA 1
ATOM 865 C C . ILE A 1 108 ? -0.458 -0.987 3.164 1.00 89.56 108 ILE A C 1
ATOM 867 O O . ILE A 1 108 ? -1.105 -0.827 4.196 1.00 89.56 108 ILE A O 1
ATOM 871 N N . GLY A 1 109 ? -0.962 -1.621 2.105 1.00 90.69 109 GLY A N 1
ATOM 872 C CA . GLY A 1 109 ? -2.318 -2.159 2.053 1.00 90.69 109 GLY A CA 1
ATOM 873 C C . GLY A 1 109 ? -2.550 -3.209 3.135 1.00 90.69 109 GLY A C 1
ATOM 874 O O . GLY A 1 109 ? -3.513 -3.109 3.886 1.00 90.69 109 GLY A O 1
ATOM 875 N N . THR A 1 110 ? -1.612 -4.147 3.300 1.00 92.06 110 THR A N 1
ATOM 876 C CA . THR A 1 110 ? -1.690 -5.171 4.357 1.00 92.06 110 THR A CA 1
ATOM 877 C C . THR A 1 110 ? -1.672 -4.544 5.753 1.00 92.06 110 THR A C 1
ATOM 879 O O . THR A 1 110 ? -2.465 -4.934 6.605 1.00 92.06 110 THR A O 1
ATOM 882 N N . ALA A 1 111 ? -0.825 -3.537 5.989 1.00 90.88 111 ALA A N 1
ATOM 883 C CA . ALA A 1 111 ? -0.781 -2.829 7.270 1.00 90.88 111 ALA A CA 1
ATOM 884 C C . ALA A 1 111 ? -2.116 -2.135 7.606 1.00 90.88 111 ALA A C 1
ATOM 886 O O . ALA A 1 111 ? -2.535 -2.153 8.760 1.00 90.88 111 ALA A O 1
ATOM 887 N N . ASN A 1 112 ? -2.810 -1.582 6.605 1.00 91.69 112 ASN A N 1
ATOM 888 C CA . ASN A 1 112 ? -4.138 -0.984 6.788 1.00 91.69 112 ASN A CA 1
ATOM 889 C C . ASN A 1 112 ? -5.200 -2.039 7.142 1.00 91.69 112 ASN A C 1
ATOM 891 O O . ASN A 1 112 ? -5.999 -1.810 8.044 1.00 91.69 112 ASN A O 1
ATOM 895 N N . ILE A 1 113 ? -5.172 -3.216 6.503 1.00 93.06 113 ILE A N 1
ATOM 896 C CA . ILE A 1 113 ? -6.073 -4.325 6.864 1.00 93.06 113 ILE A CA 1
ATOM 897 C C . ILE A 1 113 ? -5.820 -4.791 8.305 1.00 93.06 113 ILE A C 1
ATOM 899 O O . ILE A 1 113 ? -6.766 -4.991 9.059 1.00 93.06 113 ILE A O 1
ATOM 903 N N . ILE A 1 114 ? -4.555 -4.913 8.719 1.00 93.38 114 ILE A N 1
ATOM 904 C CA . ILE A 1 114 ? -4.209 -5.276 10.103 1.00 93.38 114 ILE A CA 1
ATOM 905 C C . ILE A 1 114 ? -4.726 -4.219 11.089 1.00 93.38 114 ILE A C 1
ATOM 907 O O . ILE A 1 114 ? -5.319 -4.579 12.101 1.00 93.38 114 ILE A O 1
ATOM 911 N N . LEU A 1 115 ? -4.547 -2.927 10.793 1.00 91.56 115 LEU A N 1
ATOM 912 C CA . LEU A 1 115 ? -5.083 -1.838 11.618 1.00 91.56 115 LEU A CA 1
ATOM 913 C C . LEU A 1 115 ? -6.607 -1.905 11.738 1.00 91.56 115 LEU A C 1
ATOM 915 O O . LEU A 1 115 ? -7.127 -1.762 12.840 1.00 91.56 115 LEU A O 1
ATOM 919 N N . SER A 1 116 ? -7.313 -2.172 10.637 1.00 93.00 116 SER A N 1
ATOM 920 C CA . SER A 1 116 ? -8.760 -2.402 10.659 1.00 93.00 116 SER A CA 1
ATOM 921 C C . SER A 1 116 ? -9.130 -3.534 11.621 1.00 93.00 116 SER A C 1
ATOM 923 O O . SER A 1 116 ? -9.933 -3.327 12.528 1.00 93.00 116 SER A O 1
ATOM 925 N N . LEU A 1 117 ? -8.475 -4.692 11.518 1.00 92.19 117 LEU A N 1
ATOM 926 C CA . LEU A 1 117 ? -8.730 -5.819 12.420 1.00 92.19 117 LEU A CA 1
ATOM 927 C C . LEU A 1 117 ? -8.472 -5.467 13.891 1.00 92.19 117 LEU A C 1
ATOM 929 O O . LEU A 1 117 ? -9.245 -5.879 14.754 1.00 92.19 117 LEU A O 1
ATOM 933 N N . ILE A 1 118 ? -7.431 -4.678 14.180 1.00 92.56 118 ILE A N 1
ATOM 934 C CA . ILE A 1 118 ? -7.151 -4.187 15.536 1.00 92.56 118 ILE A CA 1
ATOM 935 C C . ILE A 1 118 ? -8.304 -3.311 16.037 1.00 92.56 118 ILE A C 1
ATOM 937 O O . ILE A 1 118 ? -8.790 -3.537 17.141 1.00 92.56 118 ILE A O 1
ATOM 941 N N . PHE A 1 119 ? -8.784 -2.351 15.243 1.00 90.81 119 PHE A N 1
ATOM 942 C CA . PHE A 1 119 ? -9.910 -1.498 15.641 1.00 90.81 119 PHE A CA 1
ATOM 943 C C . PHE A 1 119 ? -11.211 -2.288 15.824 1.00 90.81 119 PHE A C 1
ATOM 945 O O . PHE A 1 119 ? -11.964 -2.024 16.766 1.00 90.81 119 PHE A O 1
ATOM 952 N N . THR A 1 120 ? -11.463 -3.289 14.982 1.00 90.69 120 THR A N 1
ATOM 953 C CA . THR A 1 120 ? -12.592 -4.207 15.171 1.00 90.69 120 THR A CA 1
ATOM 954 C C . THR A 1 120 ? -12.456 -4.977 16.483 1.00 90.69 120 THR A C 1
ATOM 956 O O . THR A 1 120 ? -13.404 -5.029 17.258 1.00 90.69 120 THR A O 1
ATOM 959 N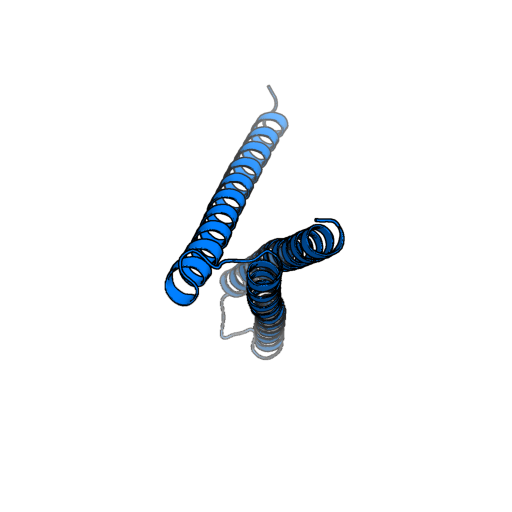 N . ALA A 1 121 ? -11.278 -5.532 16.778 1.00 90.44 121 ALA A N 1
ATOM 960 C CA . ALA A 1 121 ? -11.044 -6.257 18.025 1.00 90.44 121 ALA A CA 1
ATOM 961 C C . ALA A 1 121 ? -11.225 -5.356 19.255 1.00 90.44 121 ALA A C 1
ATOM 963 O O . ALA A 1 121 ? -11.879 -5.760 20.211 1.00 90.44 121 ALA A O 1
ATOM 964 N N . VAL A 1 122 ? -10.714 -4.122 19.210 1.00 90.00 122 VAL A N 1
ATOM 965 C CA . VAL A 1 122 ? -10.907 -3.131 20.280 1.00 90.00 122 VAL A CA 1
ATOM 966 C C . VAL A 1 122 ? -12.389 -2.851 20.508 1.00 90.00 122 VAL A C 1
ATOM 968 O O . VAL A 1 122 ? -12.806 -2.782 21.654 1.00 90.00 122 VAL A O 1
ATOM 971 N N . TYR A 1 123 ? -13.195 -2.747 19.448 1.00 88.62 123 TYR A N 1
ATOM 972 C CA . TYR A 1 123 ? -14.636 -2.526 19.585 1.00 88.62 123 TYR A CA 1
ATOM 973 C C . TYR A 1 123 ? -15.372 -3.675 20.285 1.00 88.62 123 TYR A C 1
ATOM 975 O O . TYR A 1 123 ? -16.321 -3.427 21.012 1.00 88.62 123 TYR A O 1
ATOM 983 N N . TYR A 1 124 ? -14.966 -4.925 20.059 1.00 83.44 124 TYR A N 1
ATOM 984 C CA . TYR A 1 124 ? -15.608 -6.074 20.708 1.00 83.44 124 TYR A CA 1
ATOM 985 C C . TYR A 1 124 ? -15.131 -6.313 22.146 1.00 83.44 124 TYR A C 1
ATOM 987 O O . TYR A 1 124 ? -15.769 -7.069 22.875 1.00 83.44 124 TYR A O 1
ATOM 995 N N . VAL A 1 125 ? -14.000 -5.721 22.538 1.00 83.81 125 VAL A N 1
ATOM 996 C CA . VAL A 1 125 ? -13.404 -5.882 23.874 1.00 83.81 125 VAL A CA 1
ATOM 997 C C . VAL A 1 125 ? -13.730 -4.705 24.804 1.00 83.81 125 VAL A C 1
ATOM 999 O O . VAL A 1 125 ? -13.760 -4.906 26.017 1.00 83.81 125 VAL A O 1
ATOM 1002 N N . ALA A 1 126 ? -13.944 -3.502 24.261 1.00 63.81 126 ALA A N 1
ATOM 1003 C CA . ALA A 1 126 ? -14.259 -2.274 25.000 1.00 63.81 126 ALA A CA 1
ATOM 1004 C C . ALA A 1 126 ? -15.768 -2.001 25.053 1.00 63.81 126 ALA A C 1
ATOM 1006 O O . ALA A 1 126 ? -16.226 -1.539 26.121 1.00 63.81 126 ALA A O 1
#

Sequence (126 aa):
MSKKHRNNETIKLLRKKILIKIAIVTLALIGIVFLVAFIKHGKQVSSVILSDYYFVVGTIILSGSVLMRIFAWLIHKRFILKPGNFSETDTMNARMLLKFLTKVLLIIGTANIILSLIFTAVYYVA

pLDDT: mean 83.98, std 8.4, range [57.34, 93.62]